Protein AF-A0A940V1U7-F1 (afdb_monomer_lite)

Sequence (68 aa):
MLRNKAYRQMLLMLIGITIIGSTIGFLIAPVTGVAVGITSVLITLISLWMTRRRYSDIKELSGYLRRI

Structure (mmCIF, N/CA/C/O backbone):
data_AF-A0A940V1U7-F1
#
_entry.id   AF-A0A940V1U7-F1
#
loop_
_atom_site.group_PDB
_atom_site.id
_atom_site.type_symbol
_atom_site.label_atom_id
_atom_site.label_alt_id
_atom_site.label_comp_id
_atom_site.label_asym_id
_atom_site.label_entity_id
_atom_site.label_seq_id
_atom_site.pdbx_PDB_ins_code
_atom_site.Cartn_x
_atom_site.Cartn_y
_atom_site.Cartn_z
_atom_site.occupancy
_atom_site.B_iso_or_equiv
_atom_site.auth_seq_id
_atom_site.auth_comp_id
_atom_site.auth_asym_id
_atom_site.auth_atom_id
_atom_site.pdbx_PDB_model_num
ATOM 1 N N . MET A 1 1 ? -15.472 10.486 16.166 1.00 46.78 1 MET A N 1
ATOM 2 C CA . MET A 1 1 ? -14.930 10.939 14.861 1.00 46.78 1 MET A CA 1
ATOM 3 C C . MET A 1 1 ? -13.394 10.982 14.769 1.00 46.78 1 MET A C 1
ATOM 5 O O . MET A 1 1 ? -12.900 10.864 13.656 1.00 46.78 1 MET A O 1
ATOM 9 N N . LEU A 1 2 ? -12.616 11.054 15.868 1.00 49.19 2 LEU A N 1
ATOM 10 C CA . LEU A 1 2 ? -11.135 11.029 15.797 1.00 49.19 2 LEU A CA 1
ATOM 11 C C . LEU A 1 2 ? -10.526 9.711 15.260 1.00 49.19 2 LEU A C 1
ATOM 13 O O . LEU A 1 2 ? -9.543 9.763 14.526 1.00 49.19 2 LEU A O 1
ATOM 17 N N . ARG A 1 3 ? -11.117 8.539 15.564 1.00 57.84 3 ARG A N 1
ATOM 18 C CA . ARG A 1 3 ? -10.575 7.217 15.155 1.00 57.84 3 ARG A CA 1
ATOM 19 C C . ARG A 1 3 ? -10.404 7.071 13.640 1.00 57.84 3 ARG A C 1
ATOM 21 O O . ARG A 1 3 ? -9.393 6.544 13.199 1.00 57.84 3 ARG A O 1
ATOM 28 N N . ASN A 1 4 ? -11.347 7.585 12.847 1.00 66.94 4 ASN A N 1
ATOM 29 C CA . ASN A 1 4 ? -11.261 7.498 11.387 1.00 66.94 4 ASN A CA 1
ATOM 30 C C . ASN A 1 4 ? -10.202 8.455 10.813 1.00 66.94 4 ASN A C 1
ATOM 32 O O . ASN A 1 4 ? -9.622 8.188 9.767 1.00 66.94 4 ASN A O 1
ATOM 36 N N . LYS A 1 5 ? -9.919 9.563 11.513 1.00 73.88 5 LYS A N 1
ATOM 37 C CA . LYS A 1 5 ? -8.935 10.563 11.084 1.00 73.88 5 LYS A CA 1
ATOM 38 C C . LYS A 1 5 ? -7.506 10.041 11.247 1.00 73.88 5 LYS A C 1
ATOM 40 O O . LYS A 1 5 ? -6.735 10.144 10.301 1.00 73.88 5 LYS A O 1
ATOM 45 N N . ALA A 1 6 ? -7.197 9.404 12.381 1.00 75.38 6 ALA A N 1
ATOM 46 C CA . ALA A 1 6 ? -5.900 8.760 12.610 1.00 75.38 6 ALA A CA 1
ATOM 47 C C . ALA A 1 6 ? -5.660 7.598 11.630 1.00 75.38 6 ALA A C 1
ATOM 49 O O . ALA A 1 6 ? -4.596 7.504 11.026 1.00 75.38 6 ALA A O 1
ATOM 50 N N . TYR A 1 7 ? -6.686 6.773 11.390 1.00 77.31 7 TYR A N 1
ATOM 51 C CA . TYR A 1 7 ? -6.620 5.688 10.407 1.00 77.31 7 TYR A CA 1
ATOM 52 C C . TYR A 1 7 ? -6.341 6.202 8.994 1.00 77.31 7 TYR A C 1
ATOM 54 O O . TYR A 1 7 ? -5.50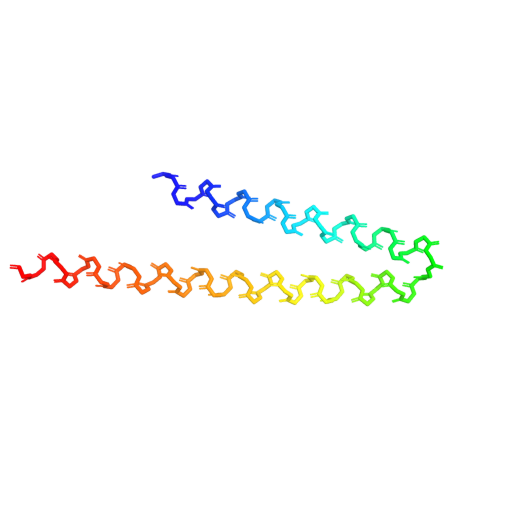7 5.662 8.272 1.00 77.31 7 TYR A O 1
ATOM 62 N N . ARG A 1 8 ? -7.031 7.280 8.609 1.00 79.31 8 ARG A N 1
ATOM 63 C CA . ARG A 1 8 ? -6.874 7.920 7.305 1.00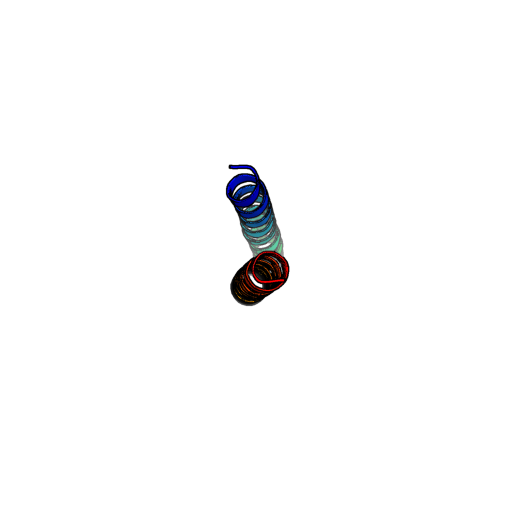 79.31 8 ARG A CA 1
ATOM 64 C C . ARG A 1 8 ? -5.498 8.566 7.150 1.00 79.31 8 ARG A C 1
ATOM 66 O O . ARG A 1 8 ? -4.917 8.459 6.079 1.00 79.31 8 ARG A O 1
ATOM 73 N N . GLN A 1 9 ? -4.962 9.189 8.201 1.00 84.81 9 GLN A N 1
ATOM 74 C CA . GLN A 1 9 ? -3.601 9.739 8.201 1.00 84.81 9 GLN A CA 1
ATOM 75 C C . GLN A 1 9 ? -2.546 8.637 8.065 1.00 84.81 9 GLN A C 1
ATOM 77 O O . GLN A 1 9 ? -1.659 8.761 7.228 1.00 84.81 9 GLN A O 1
ATOM 82 N N . MET A 1 10 ? -2.685 7.538 8.811 1.00 84.50 10 MET A N 1
ATOM 83 C CA . MET A 1 10 ? -1.777 6.391 8.712 1.00 84.50 10 MET A CA 1
ATOM 84 C C . MET A 1 10 ? -1.804 5.769 7.309 1.00 84.50 10 MET A C 1
ATOM 86 O O . MET A 1 10 ? -0.754 5.490 6.739 1.00 84.50 10 MET A O 1
ATOM 90 N N . LEU A 1 11 ? -2.994 5.614 6.718 1.00 84.88 11 LEU A N 1
ATOM 91 C CA . LEU A 1 11 ? -3.156 5.150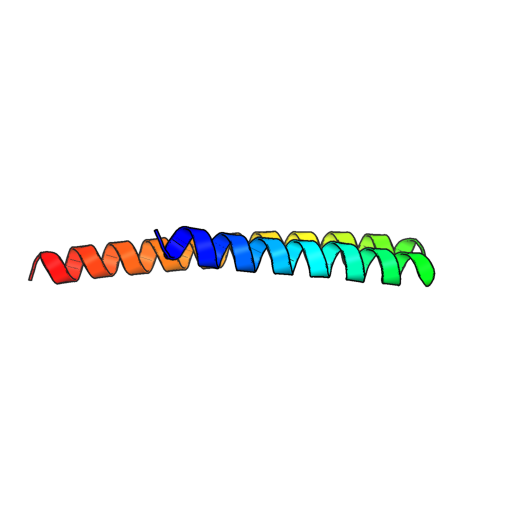 5.336 1.00 84.88 11 LEU A CA 1
ATOM 92 C C . LEU A 1 11 ? -2.499 6.088 4.324 1.00 84.88 11 LEU A C 1
ATOM 94 O O . LEU A 1 11 ? -1.793 5.618 3.441 1.00 84.88 11 LEU A O 1
ATOM 98 N N . LEU A 1 12 ? -2.707 7.400 4.454 1.00 87.69 12 LEU A N 1
ATOM 99 C CA . LEU A 1 12 ? -2.092 8.387 3.563 1.00 87.69 12 LEU A CA 1
ATOM 100 C C . LEU A 1 12 ? -0.562 8.354 3.651 1.00 87.69 12 LEU A C 1
ATOM 102 O O . LEU A 1 12 ? 0.100 8.406 2.619 1.00 87.69 12 LEU A O 1
ATOM 106 N N . MET A 1 13 ? -0.004 8.213 4.856 1.00 89.88 13 MET A N 1
ATOM 107 C CA . MET A 1 13 ? 1.441 8.064 5.049 1.00 89.88 13 MET A CA 1
ATOM 108 C C . MET A 1 13 ? 1.968 6.774 4.414 1.00 89.88 13 MET A C 1
ATOM 110 O O . MET A 1 13 ? 2.958 6.819 3.690 1.00 89.88 13 MET A O 1
ATOM 114 N N . LEU A 1 14 ? 1.290 5.640 4.624 1.00 88.88 14 LEU A N 1
ATOM 115 C CA . LEU A 1 14 ? 1.680 4.354 4.036 1.00 88.88 14 LEU A CA 1
ATOM 116 C C . LEU A 1 14 ? 1.635 4.384 2.505 1.00 88.88 14 LEU A C 1
ATOM 118 O O . LEU A 1 14 ? 2.574 3.928 1.856 1.00 88.88 14 LEU A O 1
ATOM 122 N N . ILE A 1 15 ? 0.588 4.974 1.924 1.00 89.31 15 ILE A N 1
ATOM 123 C CA . ILE A 1 15 ? 0.477 5.160 0.471 1.00 89.31 15 ILE A CA 1
ATOM 124 C C . ILE A 1 15 ? 1.607 6.063 -0.035 1.00 89.31 15 ILE A C 1
ATOM 126 O O . ILE A 1 15 ? 2.25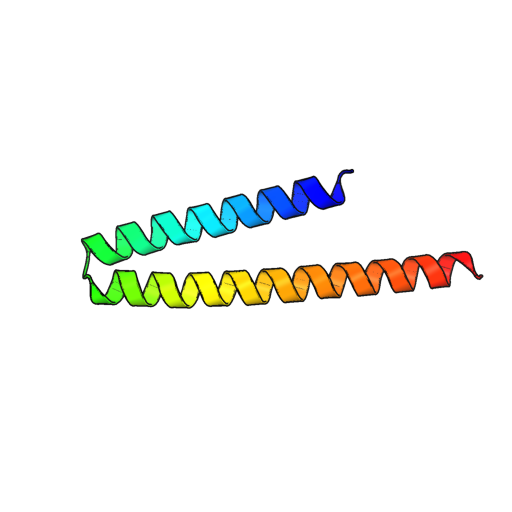6 5.725 -1.022 1.00 89.31 15 ILE A O 1
ATOM 130 N N . GLY A 1 16 ? 1.890 7.169 0.658 1.00 91.69 16 GLY A N 1
ATOM 131 C CA . GLY A 1 16 ? 2.983 8.075 0.302 1.00 91.69 16 GLY A CA 1
ATOM 132 C C . GLY A 1 16 ? 4.342 7.375 0.292 1.00 91.69 16 GLY A C 1
ATOM 133 O O . GLY A 1 16 ? 5.060 7.448 -0.702 1.00 91.69 16 GLY A O 1
ATOM 134 N N . ILE A 1 17 ? 4.665 6.630 1.353 1.00 90.69 17 ILE A N 1
ATOM 135 C CA . ILE A 1 17 ? 5.916 5.860 1.452 1.00 90.69 17 ILE A CA 1
ATOM 136 C C . ILE A 1 17 ? 5.994 4.802 0.345 1.00 90.69 17 ILE A C 1
ATOM 138 O O . ILE A 1 17 ? 7.051 4.624 -0.252 1.00 90.69 17 ILE A O 1
ATOM 142 N N . THR A 1 18 ? 4.878 4.142 0.031 1.00 90.94 18 THR A N 1
ATOM 143 C CA . THR A 1 18 ? 4.805 3.132 -1.035 1.00 90.94 18 THR A CA 1
ATOM 144 C C . THR A 1 18 ? 5.113 3.740 -2.404 1.00 90.94 18 THR A C 1
ATOM 146 O O . THR A 1 18 ? 5.944 3.213 -3.142 1.00 90.94 18 THR A O 1
ATOM 149 N N . ILE A 1 19 ? 4.494 4.879 -2.733 1.00 91.12 19 ILE A N 1
ATOM 150 C CA . ILE A 1 19 ? 4.710 5.573 -4.010 1.00 91.12 19 ILE A CA 1
ATOM 151 C C . ILE A 1 19 ? 6.151 6.076 -4.106 1.00 91.12 19 ILE A C 1
ATOM 153 O O . ILE A 1 19 ? 6.824 5.812 -5.102 1.00 91.12 19 ILE A O 1
ATOM 157 N N . ILE A 1 20 ? 6.645 6.763 -3.073 1.00 94.38 20 ILE A N 1
ATOM 158 C CA . ILE A 1 20 ? 7.994 7.341 -3.068 1.00 94.38 20 ILE A CA 1
ATOM 159 C C . ILE A 1 20 ? 9.047 6.231 -3.137 1.00 94.38 20 ILE A C 1
ATOM 161 O O . ILE A 1 20 ? 9.928 6.276 -3.991 1.00 94.38 20 ILE A O 1
ATOM 165 N N . GLY A 1 21 ? 8.928 5.206 -2.289 1.00 89.94 21 GLY A N 1
ATOM 166 C CA . GLY A 1 21 ? 9.867 4.087 -2.245 1.00 89.94 21 GLY A CA 1
ATOM 167 C C . GLY A 1 21 ? 9.907 3.307 -3.557 1.00 89.94 21 GLY A C 1
ATOM 168 O O . GLY A 1 21 ? 10.990 3.015 -4.060 1.00 89.94 21 GLY A O 1
ATOM 169 N N . SER A 1 22 ? 8.743 3.023 -4.150 1.00 89.69 22 SER A N 1
ATOM 170 C CA . SER A 1 22 ? 8.666 2.343 -5.447 1.00 89.69 22 SER A CA 1
ATOM 171 C C . SER A 1 22 ? 9.272 3.193 -6.566 1.00 89.69 22 SER A C 1
ATOM 173 O O . SER A 1 22 ? 10.097 2.698 -7.330 1.00 89.69 22 SER A O 1
ATOM 175 N N . THR A 1 23 ? 8.952 4.493 -6.617 1.00 91.69 23 THR A N 1
ATOM 176 C CA . THR A 1 23 ? 9.483 5.416 -7.637 1.00 91.69 23 THR A CA 1
ATOM 177 C C . THR A 1 23 ? 11.006 5.517 -7.560 1.00 91.69 23 THR A C 1
ATOM 179 O O . THR A 1 23 ? 11.680 5.372 -8.576 1.00 91.69 23 THR A O 1
ATOM 182 N N . ILE A 1 24 ? 11.565 5.690 -6.356 1.00 94.19 24 ILE A N 1
ATOM 183 C CA . ILE A 1 24 ? 13.021 5.706 -6.144 1.00 94.19 24 ILE A CA 1
ATOM 184 C C . ILE A 1 24 ? 13.636 4.360 -6.545 1.00 94.19 24 ILE A C 1
ATOM 186 O O . ILE A 1 24 ? 14.660 4.330 -7.223 1.00 94.19 24 ILE A O 1
ATOM 190 N N . GLY A 1 25 ? 12.996 3.245 -6.178 1.00 92.69 25 GLY A N 1
ATOM 191 C CA . GLY A 1 25 ? 13.440 1.908 -6.564 1.00 92.69 25 GLY A CA 1
ATOM 192 C C . GLY A 1 25 ? 13.513 1.735 -8.082 1.00 92.69 25 GLY A C 1
ATOM 193 O O . GLY A 1 25 ? 14.522 1.246 -8.583 1.00 92.69 25 GLY A O 1
ATOM 194 N N . PHE A 1 26 ? 12.495 2.199 -8.813 1.00 88.81 26 PHE A N 1
ATOM 195 C CA . PHE A 1 26 ? 12.442 2.149 -10.277 1.00 88.81 26 PHE A CA 1
ATOM 196 C C . PHE A 1 26 ? 13.543 2.974 -10.954 1.00 88.81 26 PHE A C 1
ATOM 198 O O . PHE A 1 26 ? 14.046 2.547 -11.991 1.00 88.81 26 PHE A O 1
ATOM 205 N N . LEU A 1 27 ? 13.935 4.116 -10.374 1.00 93.81 27 LEU A N 1
ATOM 206 C CA . LEU A 1 27 ? 15.030 4.946 -10.895 1.00 93.81 27 LEU A CA 1
ATOM 207 C C . LEU A 1 27 ? 16.396 4.249 -10.806 1.00 93.81 27 LEU A C 1
ATOM 209 O O . LEU A 1 27 ? 17.265 4.516 -11.630 1.00 93.81 27 LEU A O 1
ATOM 213 N N . ILE A 1 28 ? 16.586 3.367 -9.820 1.00 93.69 28 ILE A N 1
ATOM 214 C CA . ILE A 1 28 ? 17.821 2.588 -9.658 1.00 93.69 28 ILE A CA 1
ATOM 215 C C . ILE A 1 28 ? 17.788 1.355 -10.562 1.00 93.69 28 ILE A C 1
ATOM 217 O O . ILE A 1 28 ? 18.710 1.125 -11.341 1.00 93.69 28 ILE A O 1
ATOM 221 N N . ALA A 1 29 ? 16.733 0.544 -10.446 1.00 92.69 29 ALA A N 1
ATOM 222 C CA . ALA A 1 29 ? 16.506 -0.608 -11.307 1.00 92.69 29 ALA A CA 1
ATOM 223 C C . ALA A 1 29 ? 15.017 -1.005 -11.303 1.00 92.69 29 ALA A C 1
ATOM 225 O O . ALA A 1 29 ? 14.404 -1.072 -10.233 1.00 92.69 29 ALA A O 1
ATOM 226 N N . PRO A 1 30 ? 14.434 -1.388 -12.455 1.00 91.12 30 PRO A N 1
ATOM 227 C CA . PRO A 1 30 ? 13.019 -1.757 -12.534 1.00 91.12 30 PRO A CA 1
ATOM 228 C C . PRO A 1 30 ? 12.621 -2.871 -11.556 1.00 91.12 30 PRO A C 1
ATOM 230 O O . PRO A 1 30 ? 11.572 -2.807 -10.919 1.00 91.12 30 PRO A O 1
ATOM 233 N N . VAL A 1 31 ? 13.493 -3.869 -11.379 1.00 94.69 31 VAL A N 1
ATOM 234 C CA . VAL A 1 31 ? 13.271 -4.997 -10.459 1.00 94.69 31 VAL A CA 1
ATOM 235 C C . VAL A 1 31 ? 13.185 -4.527 -9.004 1.00 94.69 31 VAL A C 1
ATOM 237 O O . VAL A 1 31 ? 12.328 -4.996 -8.256 1.00 94.69 31 VAL A O 1
ATOM 240 N N . THR A 1 32 ? 14.021 -3.565 -8.609 1.00 91.88 32 THR A N 1
ATOM 241 C CA . THR A 1 32 ? 14.016 -2.990 -7.258 1.00 91.88 32 THR A CA 1
ATOM 242 C C . THR A 1 32 ? 12.718 -2.239 -6.994 1.00 91.88 32 THR A C 1
ATOM 244 O O . THR A 1 32 ? 12.116 -2.416 -5.940 1.00 91.88 32 THR A O 1
ATOM 247 N N . GLY A 1 33 ? 12.239 -1.457 -7.965 1.00 90.38 33 GLY A N 1
ATOM 248 C CA . GLY A 1 33 ? 10.948 -0.773 -7.868 1.00 90.38 33 GLY A CA 1
ATOM 249 C C . GLY A 1 33 ? 9.776 -1.738 -7.666 1.00 90.38 33 GLY A C 1
ATOM 250 O O . GLY A 1 33 ? 8.966 -1.550 -6.758 1.00 90.38 33 GLY A O 1
ATOM 251 N N . VAL A 1 34 ? 9.732 -2.831 -8.437 1.00 92.44 34 VAL A N 1
ATOM 252 C CA . VAL A 1 34 ? 8.708 -3.881 -8.283 1.00 92.44 34 VAL A CA 1
ATOM 253 C C . VAL A 1 34 ? 8.799 -4.558 -6.910 1.00 92.44 34 VAL A C 1
ATOM 255 O O . VAL A 1 34 ? 7.782 -4.703 -6.230 1.00 92.44 34 VAL A O 1
ATOM 258 N N . ALA A 1 35 ? 10.002 -4.931 -6.462 1.00 93.00 35 ALA A N 1
ATOM 259 C CA . ALA A 1 35 ? 10.205 -5.568 -5.160 1.00 93.00 35 ALA A CA 1
ATOM 260 C C . ALA A 1 35 ? 9.795 -4.653 -3.990 1.00 93.00 35 ALA A C 1
ATOM 262 O O . ALA A 1 35 ? 9.114 -5.091 -3.056 1.00 93.00 35 ALA A O 1
ATOM 263 N N . VAL A 1 36 ? 10.152 -3.367 -4.056 1.00 93.44 36 VAL A N 1
ATOM 264 C CA . VAL A 1 36 ? 9.740 -2.361 -3.067 1.00 93.44 36 VAL A CA 1
ATOM 265 C C . VAL A 1 36 ? 8.224 -2.170 -3.091 1.00 93.44 36 VAL A C 1
ATOM 267 O O . VAL A 1 36 ? 7.602 -2.127 -2.031 1.00 93.44 36 VAL A O 1
ATOM 270 N N . GLY A 1 37 ? 7.599 -2.132 -4.269 1.00 90.06 37 GLY A N 1
ATOM 271 C CA . GLY A 1 37 ? 6.143 -2.061 -4.402 1.00 90.06 37 GLY A CA 1
ATOM 272 C C . GLY A 1 37 ? 5.425 -3.240 -3.736 1.00 90.06 37 GLY A C 1
ATOM 273 O O . GLY A 1 37 ? 4.506 -3.041 -2.946 1.00 90.06 37 GLY A O 1
ATOM 274 N N . ILE A 1 38 ? 5.872 -4.473 -3.984 1.00 93.69 38 ILE A N 1
ATOM 275 C CA . ILE A 1 38 ? 5.257 -5.676 -3.397 1.00 93.69 38 ILE A C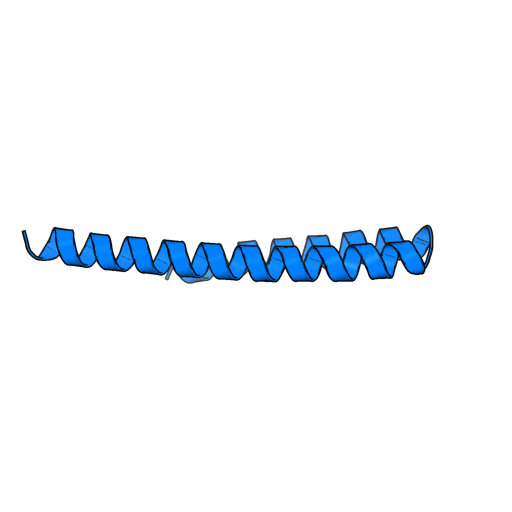A 1
ATOM 276 C C . ILE A 1 38 ? 5.402 -5.680 -1.871 1.00 93.69 38 ILE A C 1
ATOM 278 O O . ILE A 1 38 ? 4.427 -5.887 -1.145 1.00 93.69 38 ILE A O 1
ATOM 282 N N . THR A 1 39 ? 6.612 -5.432 -1.369 1.00 93.94 39 THR A N 1
ATOM 283 C CA . THR A 1 39 ? 6.886 -5.448 0.076 1.00 93.94 39 THR A CA 1
ATOM 284 C C . THR A 1 39 ? 6.114 -4.361 0.822 1.00 93.94 39 THR A C 1
ATOM 286 O O . THR A 1 39 ? 5.515 -4.636 1.861 1.00 93.94 39 THR A O 1
ATOM 289 N N . SER A 1 40 ? 6.045 -3.147 0.277 1.00 91.69 40 SER A N 1
ATOM 290 C CA . SER A 1 40 ? 5.286 -2.043 0.879 1.00 91.69 40 SER A CA 1
ATOM 291 C C . SER A 1 40 ? 3.770 -2.282 0.875 1.00 91.69 40 SER A C 1
ATOM 293 O O . SER A 1 40 ? 3.103 -1.983 1.873 1.00 91.69 40 SER A O 1
ATOM 295 N N . VAL A 1 41 ? 3.217 -2.907 -0.171 1.00 90.31 41 VAL A N 1
ATOM 296 C CA . VAL A 1 41 ? 1.808 -3.341 -0.191 1.00 90.31 41 VAL A CA 1
ATOM 297 C C . VAL A 1 41 ? 1.537 -4.380 0.899 1.00 90.31 41 VAL A C 1
ATOM 299 O O . VAL A 1 41 ? 0.567 -4.239 1.649 1.00 90.31 41 VAL A O 1
ATOM 302 N N . LEU A 1 42 ? 2.405 -5.385 1.050 1.00 92.94 42 LEU A N 1
ATOM 303 C CA . LEU A 1 42 ? 2.270 -6.399 2.102 1.00 92.94 42 LEU A CA 1
ATOM 304 C C . LEU A 1 42 ? 2.325 -5.778 3.504 1.00 92.94 42 LEU A C 1
ATOM 306 O O . LEU A 1 42 ? 1.461 -6.060 4.336 1.00 92.94 42 LEU A O 1
ATOM 310 N N . ILE A 1 43 ? 3.282 -4.881 3.757 1.00 91.62 43 ILE A N 1
ATOM 311 C CA . ILE A 1 43 ? 3.397 -4.157 5.034 1.00 91.62 43 ILE A CA 1
ATOM 312 C C . ILE A 1 43 ? 2.139 -3.329 5.309 1.00 91.62 43 ILE A C 1
ATOM 314 O O . ILE A 1 43 ? 1.643 -3.306 6.440 1.00 91.62 43 ILE A O 1
ATOM 318 N N . THR A 1 44 ? 1.593 -2.679 4.281 1.00 89.62 44 THR A N 1
ATOM 319 C CA . THR A 1 44 ? 0.357 -1.899 4.389 1.00 89.62 44 THR A CA 1
ATOM 320 C C . THR A 1 44 ? -0.812 -2.794 4.794 1.00 89.62 44 THR A C 1
ATOM 322 O O . THR A 1 44 ? -1.521 -2.476 5.748 1.00 89.62 44 THR A O 1
ATOM 325 N N . LEU A 1 45 ? -0.987 -3.946 4.142 1.00 89.12 45 LEU A N 1
ATOM 326 C CA . LEU A 1 45 ? -2.046 -4.904 4.472 1.00 89.12 45 LEU A CA 1
ATOM 327 C C . LEU A 1 45 ? -1.921 -5.442 5.903 1.00 89.12 45 LEU A C 1
ATOM 329 O O . LEU A 1 45 ? -2.910 -5.453 6.640 1.00 89.12 45 LEU A O 1
ATOM 333 N N . ILE A 1 46 ? -0.714 -5.829 6.324 1.00 91.25 46 ILE A N 1
ATOM 334 C CA . ILE A 1 46 ? -0.458 -6.318 7.686 1.00 91.25 46 ILE A CA 1
ATOM 335 C C . ILE A 1 46 ? -0.748 -5.219 8.713 1.00 91.25 46 ILE A C 1
ATOM 337 O O . ILE A 1 46 ? -1.446 -5.461 9.700 1.00 91.25 46 ILE A O 1
ATOM 341 N N . SER A 1 47 ? -0.287 -3.992 8.461 1.00 87.12 47 SER A N 1
ATOM 342 C CA . SER A 1 47 ? -0.533 -2.845 9.344 1.00 87.12 47 SER A CA 1
ATOM 343 C C . SER A 1 47 ? -2.024 -2.548 9.477 1.00 87.12 47 SER A C 1
ATOM 345 O O . SER A 1 47 ? -2.522 -2.310 10.580 1.00 87.12 47 SER A O 1
ATOM 347 N N . LEU A 1 48 ? -2.772 -2.613 8.371 1.00 84.69 48 LEU A N 1
ATOM 348 C CA . LEU A 1 48 ? -4.224 -2.460 8.376 1.00 84.69 48 LEU A CA 1
ATOM 349 C C . LEU A 1 48 ? -4.910 -3.569 9.176 1.00 84.69 48 LEU A C 1
ATOM 351 O O . LEU A 1 48 ? -5.835 -3.289 9.940 1.00 84.69 48 LEU A O 1
ATOM 355 N N . TRP A 1 49 ? -4.466 -4.814 9.031 1.00 85.81 49 TRP A N 1
ATOM 356 C CA . TRP A 1 49 ? -5.032 -5.936 9.771 1.00 85.81 49 TRP A CA 1
ATOM 357 C C . TRP A 1 49 ? -4.770 -5.822 11.277 1.00 85.81 49 TRP A C 1
ATOM 359 O O . TRP A 1 49 ? -5.713 -5.899 12.068 1.00 85.81 49 TRP A O 1
ATOM 369 N N . MET A 1 50 ? -3.528 -5.536 11.685 1.00 85.19 50 MET A N 1
ATOM 370 C CA . MET A 1 50 ? -3.179 -5.337 13.097 1.00 85.19 50 MET A CA 1
ATOM 371 C C . MET A 1 50 ? -3.944 -4.169 13.714 1.00 85.19 50 MET A C 1
ATOM 373 O O . MET A 1 50 ? -4.418 -4.262 14.848 1.00 85.19 50 MET A O 1
ATOM 377 N N . THR A 1 51 ? -4.105 -3.076 12.968 1.00 85.19 51 THR A N 1
ATOM 378 C CA . THR A 1 51 ? -4.802 -1.895 13.477 1.00 85.19 51 THR A CA 1
ATOM 379 C C . THR A 1 51 ? -6.303 -2.168 13.615 1.00 85.19 51 THR A C 1
ATOM 381 O O . THR A 1 51 ? -6.894 -1.815 14.637 1.00 85.19 51 THR A O 1
ATOM 384 N N . ARG A 1 52 ? -6.928 -2.876 12.660 1.00 81.81 52 ARG A N 1
ATOM 385 C CA . ARG A 1 52 ? -8.311 -3.368 12.812 1.00 81.81 52 ARG A CA 1
ATOM 386 C C . ARG A 1 52 ? -8.465 -4.273 14.031 1.00 81.81 52 ARG A C 1
ATOM 388 O O . ARG A 1 52 ? -9.401 -4.064 14.800 1.00 81.81 52 ARG A O 1
ATOM 395 N N . ARG A 1 53 ? -7.546 -5.223 14.227 1.00 83.44 53 ARG A N 1
ATOM 396 C CA . ARG A 1 53 ? -7.568 -6.141 15.373 1.00 83.44 53 ARG A CA 1
ATOM 397 C C . ARG A 1 53 ? -7.489 -5.383 16.696 1.00 83.44 53 ARG A C 1
ATOM 399 O O . ARG A 1 53 ? -8.411 -5.488 17.494 1.00 83.44 53 ARG A O 1
ATOM 406 N N . ARG A 1 54 ? -6.505 -4.490 16.858 1.00 81.94 54 ARG A N 1
ATOM 407 C CA . ARG A 1 54 ? -6.395 -3.633 18.053 1.00 81.94 54 ARG A CA 1
ATOM 408 C C . ARG A 1 54 ? -7.663 -2.835 18.328 1.00 81.94 54 ARG A C 1
ATOM 410 O O . ARG A 1 54 ? -8.050 -2.645 19.477 1.00 81.94 54 ARG A O 1
ATOM 417 N N . TYR A 1 55 ? -8.317 -2.335 17.285 1.00 79.25 55 TYR A N 1
ATOM 418 C CA . TYR A 1 55 ? -9.559 -1.594 17.457 1.00 79.25 55 TYR A CA 1
ATOM 419 C C . TYR A 1 55 ? -10.748 -2.460 17.872 1.00 79.25 55 TYR A C 1
ATOM 421 O O . TYR A 1 55 ? -11.648 -1.920 18.525 1.00 79.25 55 TYR A O 1
ATOM 429 N N . SER A 1 56 ? -10.755 -3.742 17.504 1.00 80.44 56 SER A N 1
ATOM 430 C CA . SER A 1 56 ? -11.711 -4.731 18.004 1.00 80.44 56 SER A CA 1
ATOM 431 C C . SER A 1 56 ? -11.466 -5.004 19.485 1.00 80.44 56 SER A C 1
ATOM 433 O O . SER A 1 56 ? -12.385 -4.836 20.281 1.00 80.44 56 SER A O 1
ATOM 435 N N . ASP A 1 57 ? -10.214 -5.269 19.861 1.00 82.38 57 ASP A N 1
ATOM 436 C CA . ASP A 1 57 ? -9.826 -5.585 21.241 1.00 82.38 57 ASP A CA 1
ATOM 437 C C . ASP A 1 57 ? -10.181 -4.434 22.202 1.00 82.38 57 ASP A C 1
ATOM 439 O O . ASP A 1 57 ? -10.775 -4.639 23.257 1.00 82.38 57 ASP A O 1
ATOM 443 N N . ILE A 1 58 ? -9.918 -3.179 21.805 1.00 82.12 58 ILE A N 1
ATOM 444 C CA . ILE A 1 58 ? -10.300 -1.993 22.596 1.00 82.12 58 ILE A CA 1
ATOM 445 C C . ILE A 1 58 ? -11.826 -1.879 22.738 1.00 82.12 58 ILE A C 1
ATOM 447 O O . ILE A 1 58 ? -12.327 -1.445 23.778 1.00 82.12 58 ILE A O 1
ATOM 451 N N . LYS A 1 59 ? -12.587 -2.230 21.693 1.00 79.44 59 LYS A N 1
ATOM 452 C CA . LYS A 1 59 ? -14.055 -2.179 21.735 1.00 79.44 59 LYS A CA 1
ATOM 453 C C . LYS A 1 59 ? -14.594 -3.222 22.716 1.00 79.44 59 LYS A C 1
ATOM 455 O O . LYS A 1 59 ? -15.489 -2.896 23.492 1.00 79.44 59 LYS A O 1
ATOM 460 N N . GLU A 1 60 ? -14.025 -4.420 22.704 1.00 80.38 60 GLU A N 1
ATOM 461 C CA . GLU A 1 60 ? -14.371 -5.511 23.614 1.00 80.38 60 GLU A CA 1
ATOM 462 C C . GLU A 1 60 ? -14.065 -5.146 25.074 1.00 80.38 60 GLU A C 1
ATOM 464 O O . GLU A 1 60 ? -14.961 -5.206 25.918 1.00 80.38 60 GLU A O 1
ATOM 469 N N . LEU A 1 61 ? -12.870 -4.608 25.346 1.00 79.06 61 LEU A N 1
ATOM 470 C CA . LEU A 1 61 ? -12.491 -4.116 26.677 1.00 79.06 61 LEU A CA 1
ATOM 471 C C . LEU A 1 61 ? -13.427 -3.009 27.181 1.00 79.06 61 LEU A C 1
ATOM 473 O O . LEU A 1 61 ? -13.829 -3.008 28.342 1.00 79.06 61 LEU A O 1
ATOM 477 N N . SER A 1 62 ? -13.807 -2.070 26.306 1.00 75.00 62 SER A N 1
ATOM 478 C CA . SER A 1 62 ? -14.730 -0.988 26.672 1.00 75.00 62 SER A CA 1
ATOM 479 C C . SER A 1 62 ? -16.133 -1.496 27.006 1.00 75.00 62 SER A C 1
ATOM 481 O O . SER A 1 62 ? -16.810 -0.913 27.846 1.00 75.00 62 SER A O 1
ATOM 483 N N . GLY A 1 63 ? -16.572 -2.580 26.358 1.00 75.19 63 GLY A N 1
ATOM 484 C CA . GLY A 1 63 ? -17.847 -3.228 26.651 1.00 75.19 63 GLY A CA 1
ATOM 485 C C . GLY A 1 63 ? -17.812 -3.975 27.980 1.00 75.19 63 GLY A C 1
ATOM 486 O O . GLY A 1 63 ? -18.786 -3.924 28.725 1.00 75.19 63 GLY A O 1
ATOM 487 N N . TYR A 1 64 ? -16.681 -4.609 28.292 1.00 75.81 64 TYR A N 1
ATOM 488 C CA . TYR A 1 64 ? -16.444 -5.270 29.573 1.00 75.81 64 TYR A CA 1
ATOM 489 C C . TYR A 1 64 ? -16.447 -4.275 30.743 1.00 75.81 64 TYR A C 1
ATOM 491 O O . TYR A 1 64 ? -17.215 -4.442 31.683 1.00 75.81 64 TYR A O 1
ATOM 499 N N . LEU A 1 65 ? -15.691 -3.176 30.629 1.00 74.12 65 LEU A N 1
ATOM 500 C CA . LEU A 1 65 ? -15.648 -2.088 31.619 1.00 74.12 65 LEU A CA 1
ATOM 501 C C . LEU A 1 65 ? -16.999 -1.401 31.856 1.00 74.12 65 LEU A C 1
ATOM 503 O O . LEU A 1 65 ?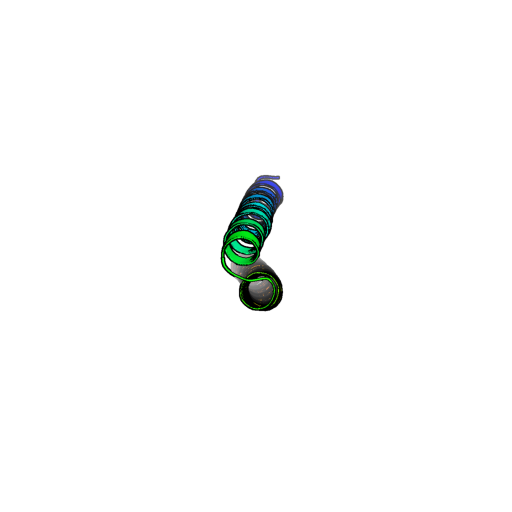 -17.167 -0.740 32.868 1.00 74.12 65 LEU A O 1
ATOM 507 N N . ARG A 1 66 ? -17.948 -1.511 30.920 1.00 74.31 66 ARG A N 1
ATOM 508 C CA . ARG A 1 66 ? -19.293 -0.931 31.055 1.00 74.31 66 ARG A CA 1
ATOM 509 C C . ARG A 1 66 ? -20.291 -1.852 31.757 1.00 74.31 66 ARG A C 1
ATOM 511 O O . ARG A 1 66 ? -21.400 -1.410 32.034 1.00 74.31 66 ARG A O 1
ATOM 518 N N . ARG A 1 67 ? -19.950 -3.134 31.929 1.00 74.19 67 ARG A N 1
ATOM 519 C CA . ARG A 1 67 ? -20.799 -4.147 32.580 1.00 74.19 67 ARG A CA 1
ATOM 520 C C . ARG A 1 67 ? -20.463 -4.360 34.058 1.00 74.19 67 ARG A C 1
ATOM 522 O O . ARG A 1 67 ? -21.212 -5.073 34.717 1.00 74.19 67 ARG A O 1
ATOM 529 N N . ILE A 1 68 ? -19.358 -3.791 34.533 1.00 65.75 68 ILE A N 1
ATOM 530 C CA . ILE A 1 68 ? -18.922 -3.777 35.936 1.00 65.75 68 ILE A CA 1
ATOM 531 C C . ILE A 1 68 ? -19.180 -2.373 36.470 1.00 65.75 68 ILE A C 1
ATOM 533 O O . ILE A 1 68 ? -19.662 -2.271 37.616 1.00 65.75 68 ILE A O 1
#

Secondary structure (DSSP, 8-state):
-HHHHHHHHHHHHHHHHHHHHHHHHHHH-HHHHHHHHHHHHHHHHHHHHHHHHHHHHHHHHHHHHTT-

pLDDT: mean 84.36, std 10.05, range [46.78, 94.69]

Foldseek 3Di:
DVLVVVVVVVLVVLVVCLVVQLVVLVVVPNVRSVVSNVVSVVVSVVVVVVSVVVVVVVVVVVVVVVVD

Radius of gyration: 16.95 Å; chains: 1; bounding box: 39×17×48 Å